Protein AF-A0A7C5TFF8-F1 (afdb_monomer_lite)

Structure (mmCIF, N/CA/C/O backbone):
data_AF-A0A7C5TFF8-F1
#
_entry.id   AF-A0A7C5TFF8-F1
#
loop_
_atom_site.group_PDB
_atom_site.id
_atom_site.type_symbol
_atom_site.label_atom_id
_atom_site.label_alt_id
_atom_site.label_comp_id
_atom_site.label_asym_id
_atom_site.label_entity_id
_atom_site.label_seq_id
_atom_site.pdbx_PDB_ins_code
_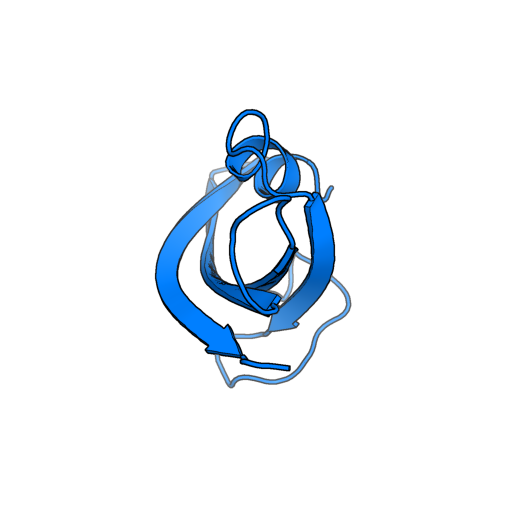atom_site.Cartn_x
_atom_site.Cartn_y
_atom_site.Cartn_z
_atom_site.occupancy
_atom_site.B_iso_or_equiv
_atom_site.auth_seq_id
_atom_site.auth_comp_id
_atom_site.auth_asym_id
_atom_site.auth_atom_id
_atom_site.pdbx_PDB_model_num
ATOM 1 N N . MET A 1 1 ? -5.430 9.512 7.059 1.00 56.19 1 MET A N 1
ATOM 2 C CA . MET A 1 1 ? -5.920 8.115 6.885 1.00 56.19 1 MET A CA 1
ATOM 3 C C . MET A 1 1 ? -5.225 7.445 5.692 1.00 56.19 1 MET A C 1
ATOM 5 O O . MET A 1 1 ? -5.862 6.795 4.881 1.00 56.19 1 MET A O 1
ATOM 9 N N . ILE A 1 2 ? -3.903 7.605 5.622 1.00 63.38 2 ILE A N 1
ATOM 10 C CA . ILE A 1 2 ? -2.918 6.795 4.870 1.00 63.38 2 ILE A CA 1
ATOM 11 C C . ILE A 1 2 ? -1.692 6.532 5.781 1.00 63.38 2 ILE A C 1
ATOM 13 O O . ILE A 1 2 ? -0.867 5.667 5.525 1.00 63.38 2 ILE A O 1
ATOM 17 N N . ASP A 1 3 ? -1.662 7.186 6.937 1.00 73.19 3 ASP A N 1
ATOM 18 C CA . ASP A 1 3 ? -0.593 7.297 7.917 1.00 73.19 3 ASP A CA 1
ATOM 19 C C . ASP A 1 3 ? -0.060 5.922 8.351 1.00 73.19 3 ASP A C 1
ATOM 21 O O . ASP A 1 3 ? 1.131 5.746 8.567 1.00 73.19 3 ASP A O 1
ATOM 25 N N . CYS A 1 4 ? -0.921 4.898 8.436 1.00 76.88 4 CYS A N 1
ATOM 26 C CA . CYS A 1 4 ? -0.484 3.535 8.754 1.00 76.88 4 CYS A CA 1
ATOM 27 C C . CYS A 1 4 ? 0.395 2.904 7.662 1.00 76.88 4 CYS A C 1
ATOM 29 O O . CYS A 1 4 ? 1.294 2.142 7.998 1.00 76.88 4 CYS A O 1
ATOM 31 N N . ILE A 1 5 ? 0.157 3.231 6.389 1.00 78.88 5 ILE A N 1
ATOM 32 C CA . ILE A 1 5 ? 0.954 2.781 5.245 1.00 78.88 5 ILE A CA 1
ATOM 33 C C . ILE A 1 5 ? 2.258 3.579 5.216 1.00 78.88 5 ILE A C 1
ATOM 35 O O . ILE A 1 5 ? 3.327 2.982 5.200 1.00 78.88 5 ILE A O 1
ATOM 39 N N . GLU A 1 6 ? 2.189 4.908 5.313 1.00 79.94 6 GLU A N 1
ATOM 40 C CA . GLU A 1 6 ? 3.371 5.787 5.363 1.00 79.94 6 GLU A CA 1
ATOM 41 C C . GLU A 1 6 ? 4.331 5.421 6.505 1.00 79.94 6 GLU A C 1
ATOM 43 O O . GLU A 1 6 ? 5.547 5.360 6.309 1.00 79.94 6 GLU A O 1
ATOM 48 N N . ASN A 1 7 ? 3.796 5.075 7.679 1.00 80.94 7 ASN A N 1
ATOM 49 C CA . ASN A 1 7 ? 4.590 4.637 8.826 1.00 80.94 7 ASN A CA 1
ATOM 50 C C . ASN A 1 7 ? 5.394 3.356 8.557 1.00 80.94 7 ASN A C 1
ATOM 52 O O . ASN A 1 7 ? 6.471 3.204 9.126 1.00 80.94 7 ASN A O 1
ATOM 56 N N . VAL A 1 8 ? 4.917 2.444 7.698 1.00 78.38 8 VAL A N 1
ATOM 57 C CA . VAL A 1 8 ? 5.677 1.228 7.342 1.00 78.38 8 VAL A CA 1
ATOM 58 C C . VAL A 1 8 ? 6.908 1.562 6.508 1.00 78.38 8 VAL A C 1
ATOM 60 O O . VAL A 1 8 ? 7.943 0.920 6.662 1.00 78.38 8 VAL A O 1
ATOM 63 N N . PHE A 1 9 ? 6.810 2.570 5.644 1.00 80.38 9 PHE A N 1
ATOM 64 C CA . PHE A 1 9 ? 7.915 2.977 4.776 1.00 80.38 9 PHE A CA 1
ATOM 65 C C . PHE A 1 9 ? 8.830 4.018 5.428 1.00 80.38 9 PHE A C 1
ATOM 67 O O . PHE A 1 9 ? 9.951 4.242 4.963 1.00 80.38 9 PHE A O 1
ATOM 74 N N . THR A 1 10 ? 8.409 4.599 6.551 1.00 78.69 10 THR A N 1
ATOM 75 C CA . THR A 1 10 ? 9.234 5.512 7.342 1.00 78.69 10 THR A CA 1
ATOM 76 C C . THR A 1 10 ? 10.514 4.795 7.794 1.00 78.69 10 THR A C 1
ATOM 78 O O . THR A 1 10 ? 10.467 3.690 8.325 1.00 78.69 10 THR A O 1
ATOM 81 N N . ASN A 1 11 ? 11.674 5.421 7.575 1.00 79.50 11 ASN A N 1
ATOM 82 C CA . ASN A 1 11 ? 13.020 4.885 7.856 1.00 79.50 11 ASN A CA 1
ATOM 83 C C . ASN A 1 11 ? 13.501 3.715 6.974 1.00 79.50 11 ASN A C 1
ATOM 85 O O . ASN A 1 11 ? 14.592 3.200 7.209 1.00 79.50 11 ASN A O 1
ATOM 89 N N . THR A 1 12 ? 12.758 3.318 5.935 1.00 82.25 12 THR A N 1
ATOM 90 C CA . THR A 1 12 ? 13.216 2.272 4.993 1.00 82.25 12 THR A CA 1
ATOM 91 C C . THR A 1 12 ? 14.190 2.788 3.928 1.00 82.25 12 THR A C 1
ATOM 93 O O . THR A 1 12 ? 14.814 1.998 3.228 1.00 82.25 12 THR A O 1
ATOM 96 N N . GLY A 1 13 ? 14.312 4.113 3.779 1.00 85.75 13 GLY A N 1
ATOM 97 C CA . GLY A 1 13 ? 15.039 4.737 2.666 1.00 85.75 13 GLY A CA 1
ATOM 98 C C . GLY A 1 13 ? 14.259 4.748 1.344 1.00 85.75 13 GLY A C 1
ATOM 99 O O . GLY A 1 13 ? 14.787 5.217 0.335 1.00 85.75 13 GLY A O 1
ATOM 100 N N . LEU A 1 14 ? 13.011 4.267 1.353 1.00 88.44 14 LEU A N 1
ATOM 101 C CA . LEU A 1 14 ? 12.084 4.318 0.228 1.00 88.44 14 LEU A CA 1
ATOM 102 C C . LEU A 1 14 ? 11.122 5.508 0.372 1.00 88.44 14 LEU A C 1
ATOM 104 O O . LEU A 1 14 ? 10.660 5.826 1.467 1.00 88.44 14 LEU A O 1
ATOM 108 N N . SER A 1 15 ? 10.798 6.137 -0.751 1.00 89.19 15 SER A N 1
ATOM 109 C CA . SER A 1 15 ? 9.776 7.169 -0.905 1.00 89.19 15 SER A CA 1
ATOM 110 C C . SER A 1 15 ? 8.583 6.586 -1.647 1.00 89.19 15 SER A C 1
ATOM 112 O O . SER A 1 15 ? 8.743 5.998 -2.714 1.00 89.19 15 SER A O 1
ATOM 114 N N . ILE A 1 16 ? 7.380 6.758 -1.106 1.00 91.25 16 ILE A N 1
ATOM 115 C CA . ILE A 1 16 ? 6.146 6.299 -1.750 1.00 91.25 16 ILE A CA 1
ATOM 116 C C . ILE A 1 16 ? 5.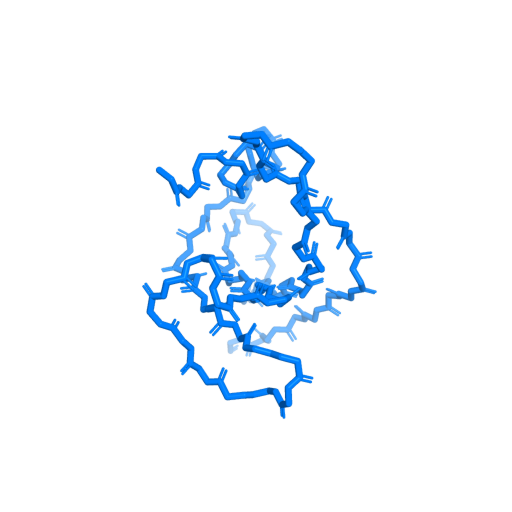843 7.189 -2.965 1.00 91.25 16 ILE A C 1
ATOM 118 O O . ILE A 1 16 ? 5.856 8.413 -2.854 1.00 91.25 16 ILE A O 1
ATOM 122 N N . LYS A 1 17 ? 5.549 6.570 -4.112 1.00 91.62 17 LYS A N 1
ATOM 123 C CA . LYS A 1 17 ? 5.096 7.231 -5.349 1.00 91.62 17 LYS A CA 1
ATOM 124 C C . LYS A 1 17 ? 3.594 7.105 -5.555 1.00 91.62 17 LYS A C 1
ATOM 126 O O . LYS A 1 17 ? 2.965 8.055 -6.005 1.00 91.62 17 LYS A O 1
ATOM 131 N N . ASP A 1 18 ? 3.042 5.928 -5.272 1.00 92.94 18 ASP A N 1
ATOM 132 C CA . ASP A 1 18 ? 1.630 5.627 -5.506 1.00 92.94 18 ASP A CA 1
ATOM 133 C C . ASP A 1 18 ? 1.084 4.656 -4.456 1.00 92.94 18 ASP A C 1
ATOM 135 O O . ASP A 1 18 ? 1.791 3.762 -3.981 1.00 92.94 18 ASP A O 1
ATOM 139 N N . ILE A 1 19 ? -0.193 4.828 -4.119 1.00 93.38 19 ILE A N 1
ATOM 140 C CA . ILE A 1 19 ? -0.950 3.941 -3.238 1.00 93.38 19 ILE A CA 1
ATOM 141 C C . ILE A 1 19 ? -2.280 3.642 -3.918 1.00 93.38 19 ILE A C 1
ATOM 143 O O . ILE A 1 19 ? -3.096 4.533 -4.138 1.00 93.38 19 ILE A O 1
ATOM 147 N N . THR A 1 20 ? -2.529 2.366 -4.193 1.00 95.50 20 THR A N 1
ATOM 148 C CA . THR A 1 20 ? -3.795 1.891 -4.755 1.00 95.50 20 THR A CA 1
ATOM 149 C C . THR A 1 20 ? -4.484 0.959 -3.764 1.00 95.50 20 THR A C 1
ATOM 151 O O . THR A 1 20 ? -3.857 0.043 -3.230 1.00 95.50 20 THR A O 1
ATOM 154 N N . LEU A 1 21 ? -5.776 1.173 -3.521 1.00 95.31 21 LEU A N 1
ATOM 155 C CA . LEU A 1 21 ? -6.590 0.336 -2.640 1.00 95.31 21 LEU A CA 1
ATOM 156 C C . LEU A 1 21 ? -7.439 -0.630 -3.465 1.00 95.31 21 LEU A C 1
ATOM 158 O O . LEU A 1 21 ? -7.991 -0.234 -4.491 1.00 95.31 21 LEU A O 1
ATOM 162 N N . PHE A 1 22 ? -7.582 -1.862 -2.982 1.00 96.69 22 PHE A N 1
ATOM 163 C CA . PHE A 1 22 ? -8.392 -2.894 -3.625 1.00 96.69 22 PHE A CA 1
ATOM 164 C C . PHE A 1 22 ? -9.373 -3.520 -2.638 1.00 96.69 22 PHE A C 1
ATOM 166 O O . PHE A 1 22 ? -9.016 -3.719 -1.474 1.00 96.69 22 PHE A O 1
ATOM 173 N N . ASP A 1 23 ? -10.579 -3.858 -3.094 1.00 96.19 23 ASP A N 1
ATOM 174 C CA . ASP A 1 23 ? -11.501 -4.739 -2.364 1.00 96.19 23 ASP A CA 1
ATOM 175 C C . ASP A 1 23 ? -11.015 -6.209 -2.379 1.00 96.19 23 ASP A C 1
ATOM 177 O O . ASP A 1 23 ? -9.889 -6.501 -2.785 1.00 96.19 23 ASP A O 1
ATOM 181 N N . ILE A 1 24 ? -11.833 -7.145 -1.881 1.00 94.38 24 ILE A N 1
ATOM 182 C CA . ILE A 1 24 ? -11.456 -8.570 -1.829 1.00 94.38 24 ILE A CA 1
ATOM 183 C C . ILE A 1 24 ? -11.395 -9.237 -3.209 1.00 94.38 24 ILE A C 1
ATOM 185 O O . ILE A 1 24 ? -10.664 -10.210 -3.379 1.00 94.38 24 ILE A O 1
ATOM 189 N N . ASP A 1 25 ? -12.134 -8.701 -4.178 1.00 96.12 25 ASP A N 1
ATOM 190 C CA . ASP A 1 25 ? -12.248 -9.241 -5.532 1.00 96.12 25 ASP A CA 1
ATOM 191 C C . ASP A 1 25 ? -11.186 -8.647 -6.476 1.00 96.12 25 ASP A C 1
ATOM 193 O O . ASP A 1 25 ? -11.031 -9.092 -7.612 1.00 96.12 25 ASP A O 1
ATOM 197 N N . GLY A 1 26 ? -10.418 -7.661 -5.999 1.00 93.06 26 GLY A N 1
ATOM 198 C CA . GLY A 1 26 ? -9.355 -7.005 -6.753 1.00 93.06 26 GLY A CA 1
ATOM 199 C C . GLY A 1 26 ? -9.812 -5.773 -7.537 1.00 93.06 26 GLY A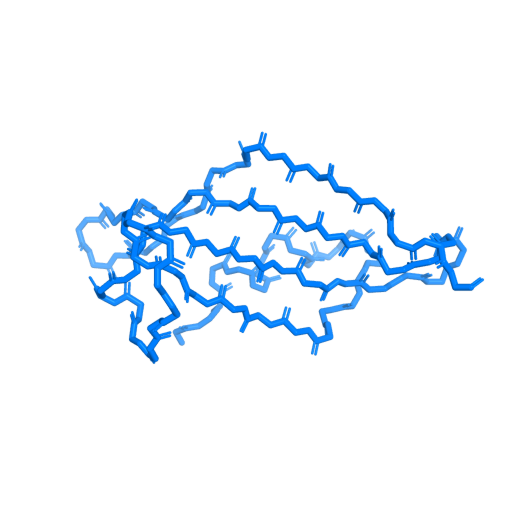 C 1
ATOM 200 O O . GLY A 1 26 ? -9.066 -5.301 -8.397 1.00 93.06 26 GLY A O 1
ATOM 201 N N . ASN A 1 27 ? -10.992 -5.215 -7.249 1.00 97.62 27 ASN A N 1
ATOM 202 C CA . ASN A 1 27 ? -11.426 -3.946 -7.836 1.00 97.62 27 ASN A CA 1
ATOM 203 C C . ASN A 1 27 ? -10.807 -2.767 -7.087 1.00 97.62 27 ASN A C 1
ATOM 205 O O . ASN A 1 27 ? -10.687 -2.789 -5.862 1.00 97.62 27 ASN A O 1
ATOM 209 N N . ILE A 1 28 ? -10.457 -1.707 -7.819 1.00 97.31 28 ILE A N 1
ATOM 210 C CA . ILE A 1 28 ? -9.932 -0.475 -7.222 1.00 97.31 28 ILE A CA 1
ATOM 211 C C . ILE A 1 28 ? -11.050 0.250 -6.470 1.00 97.31 28 ILE A C 1
ATOM 213 O O . ILE A 1 28 ? -12.128 0.487 -7.016 1.00 97.31 28 ILE A O 1
ATOM 217 N N . VAL A 1 29 ? -10.760 0.660 -5.237 1.00 96.38 29 VAL A N 1
ATOM 218 C CA . VAL A 1 29 ? -11.674 1.437 -4.392 1.00 96.38 29 VAL A CA 1
ATOM 219 C C . VAL A 1 29 ? -11.024 2.739 -3.934 1.00 96.38 29 VAL A C 1
ATOM 221 O O . VAL A 1 29 ? -9.808 2.839 -3.812 1.00 96.38 29 VAL A O 1
ATOM 224 N N . ASN A 1 30 ? -11.843 3.748 -3.632 1.00 92.31 30 ASN A N 1
ATOM 225 C CA . ASN A 1 30 ? -11.362 5.069 -3.198 1.00 92.31 30 ASN A CA 1
ATOM 226 C C . ASN A 1 30 ? -11.418 5.265 -1.672 1.00 92.31 30 ASN A C 1
ATOM 228 O O . ASN A 1 30 ? -11.044 6.318 -1.161 1.00 92.31 30 ASN A O 1
ATOM 232 N N . SER A 1 31 ? -11.915 4.270 -0.937 1.00 90.31 31 SER A N 1
ATOM 233 C CA . SER A 1 31 ? -12.154 4.331 0.504 1.00 90.31 31 SER A CA 1
ATOM 234 C C . SER A 1 31 ? -11.494 3.144 1.194 1.00 90.31 31 SER A C 1
ATOM 236 O O . SER A 1 31 ? -11.686 1.989 0.820 1.00 90.31 31 SER A O 1
ATOM 238 N N . ILE A 1 32 ? -10.732 3.428 2.251 1.00 89.25 32 ILE A N 1
ATOM 239 C CA . ILE A 1 32 ? -10.046 2.406 3.052 1.00 89.25 32 ILE A CA 1
ATOM 240 C C . ILE A 1 32 ? -11.025 1.472 3.782 1.00 89.25 32 ILE A C 1
ATOM 242 O O . ILE A 1 32 ? -10.663 0.351 4.124 1.00 89.25 32 ILE A O 1
ATOM 246 N N . ASN A 1 33 ? -12.265 1.917 4.021 1.00 89.81 33 ASN A N 1
ATOM 247 C CA . ASN A 1 33 ? -13.290 1.094 4.672 1.00 89.81 33 ASN A CA 1
ATOM 248 C C . ASN A 1 33 ? -13.726 -0.073 3.771 1.00 89.81 33 ASN A C 1
ATOM 250 O O . ASN A 1 33 ? -14.059 -1.157 4.262 1.00 89.81 33 ASN A O 1
ATOM 254 N N . ASP A 1 34 ? -13.668 0.148 2.460 1.00 92.88 34 ASP A N 1
ATOM 255 C CA . ASP A 1 34 ? -14.063 -0.811 1.431 1.00 92.88 34 ASP A CA 1
ATOM 256 C C . ASP A 1 34 ? -12.864 -1.650 0.955 1.00 92.88 34 ASP A C 1
ATOM 258 O O . ASP A 1 34 ? -13.030 -2.693 0.329 1.00 92.88 34 ASP A O 1
ATOM 262 N N . ALA A 1 35 ? -11.646 -1.246 1.326 1.00 94.25 35 ALA A N 1
ATOM 263 C CA . ALA A 1 35 ? -10.411 -1.915 0.951 1.00 94.25 35 ALA A CA 1
ATOM 264 C C . ALA A 1 35 ? -10.110 -3.156 1.812 1.00 94.25 35 ALA A C 1
ATOM 266 O O . ALA A 1 35 ? -10.408 -3.223 3.010 1.00 94.25 35 ALA A O 1
ATOM 267 N N . ARG A 1 36 ? -9.465 -4.144 1.196 1.00 94.69 36 ARG A N 1
ATOM 268 C CA . ARG A 1 36 ? -8.876 -5.337 1.825 1.00 94.69 36 ARG A CA 1
ATOM 269 C C . ARG A 1 36 ? -7.399 -5.487 1.503 1.00 94.69 36 ARG A C 1
ATOM 271 O O . ARG A 1 36 ? -6.666 -6.029 2.327 1.00 94.69 36 ARG A O 1
ATOM 278 N N . TYR A 1 37 ? -6.952 -4.944 0.375 1.00 94.56 37 TYR A N 1
ATOM 279 C CA . TYR A 1 37 ? -5.546 -4.918 0.001 1.00 94.56 37 TYR A CA 1
ATOM 280 C C . TYR A 1 37 ? -5.096 -3.507 -0.355 1.00 94.56 37 TYR A C 1
ATOM 282 O O . TYR A 1 37 ? -5.882 -2.657 -0.775 1.00 94.56 37 TYR A O 1
ATOM 290 N N . VAL A 1 38 ? -3.800 -3.273 -0.194 1.00 94.50 38 VAL A N 1
ATOM 291 C CA . VAL A 1 38 ? -3.121 -2.042 -0.582 1.00 94.50 38 VAL A CA 1
ATOM 292 C C . VAL A 1 38 ? -1.929 -2.420 -1.443 1.00 94.50 38 VAL A C 1
ATOM 294 O O . VAL A 1 38 ? -1.099 -3.230 -1.027 1.00 94.50 38 VAL A O 1
ATOM 297 N N . ARG A 1 39 ? -1.820 -1.808 -2.620 1.00 95.25 39 ARG A N 1
ATOM 298 C CA . ARG A 1 39 ? -0.591 -1.800 -3.407 1.00 95.25 39 ARG A CA 1
ATOM 299 C C . ARG A 1 39 ? 0.129 -0.485 -3.168 1.00 95.25 39 ARG A C 1
ATOM 301 O O . ARG A 1 39 ? -0.461 0.574 -3.357 1.00 95.25 39 ARG A O 1
ATOM 308 N N . VAL A 1 40 ? 1.397 -0.558 -2.795 1.00 94.12 40 VAL A N 1
ATOM 309 C CA . VAL A 1 40 ? 2.267 0.608 -2.636 1.00 94.12 40 VAL A CA 1
ATOM 310 C C . VAL A 1 40 ? 3.372 0.516 -3.668 1.00 94.12 40 VAL A C 1
ATOM 312 O O . VAL A 1 40 ? 4.046 -0.507 -3.749 1.00 94.12 40 VAL A O 1
ATOM 315 N N . VAL A 1 41 ? 3.551 1.573 -4.450 1.00 94.19 41 VAL A N 1
ATOM 316 C CA . VAL A 1 41 ? 4.712 1.746 -5.322 1.00 94.19 41 VAL A CA 1
ATOM 317 C C . VAL A 1 41 ? 5.643 2.734 -4.640 1.00 94.19 41 VAL A C 1
ATOM 319 O O . VAL A 1 41 ? 5.215 3.830 -4.282 1.00 94.19 41 VAL A O 1
ATOM 322 N N . ALA A 1 42 ? 6.899 2.357 -4.452 1.00 92.81 42 ALA A N 1
ATOM 323 C CA . ALA A 1 42 ? 7.914 3.177 -3.813 1.00 92.81 42 ALA A CA 1
ATOM 324 C C . ALA A 1 42 ? 9.230 3.147 -4.603 1.00 92.81 42 ALA A C 1
ATOM 326 O O . ALA A 1 42 ? 9.512 2.197 -5.324 1.00 92.81 42 ALA A O 1
ATOM 327 N N . GLU A 1 43 ? 10.053 4.178 -4.452 1.00 91.75 43 GLU A N 1
ATOM 328 C CA . GLU A 1 43 ? 11.395 4.267 -5.037 1.00 91.75 43 GLU A CA 1
ATOM 329 C C . GLU A 1 43 ? 12.422 4.649 -3.975 1.00 91.75 43 GLU A C 1
ATOM 331 O O . GLU A 1 43 ? 12.103 5.339 -3.011 1.00 91.75 43 GLU A O 1
ATOM 336 N N . GLY A 1 44 ? 13.670 4.220 -4.136 1.00 85.81 44 GLY A N 1
ATOM 337 C CA . GLY A 1 44 ? 14.746 4.544 -3.204 1.00 85.81 44 GLY A CA 1
ATOM 338 C C . GLY A 1 44 ? 16.035 4.870 -3.933 1.00 85.81 44 GLY A C 1
ATOM 339 O O . GLY A 1 44 ? 16.340 4.296 -4.977 1.00 85.81 44 GLY A O 1
ATOM 340 N N . LYS A 1 45 ? 16.843 5.770 -3.366 1.00 77.69 45 LYS A N 1
ATOM 341 C CA . LYS A 1 45 ? 18.195 6.005 -3.884 1.00 77.69 45 LYS A CA 1
ATOM 342 C C . LYS A 1 45 ? 19.027 4.735 -3.691 1.00 77.69 45 LYS A C 1
ATOM 344 O O . LYS A 1 45 ? 19.204 4.286 -2.565 1.00 77.69 45 LYS A O 1
ATOM 349 N N . GLY A 1 46 ? 19.540 4.176 -4.786 1.00 74.62 46 GLY A N 1
ATOM 350 C CA . GLY A 1 46 ? 20.354 2.955 -4.767 1.00 74.62 46 GLY A CA 1
ATOM 351 C C . GLY A 1 46 ? 19.560 1.646 -4.797 1.00 74.62 46 GLY A C 1
ATOM 352 O O . GLY A 1 46 ? 20.173 0.584 -4.833 1.00 74.62 46 GLY A O 1
ATOM 353 N N . VAL A 1 47 ? 18.224 1.707 -4.834 1.00 75.00 47 VAL A N 1
ATOM 354 C CA . VAL A 1 47 ? 17.362 0.545 -5.081 1.00 75.00 47 VAL A CA 1
ATOM 355 C C . VAL A 1 47 ? 16.847 0.682 -6.512 1.00 75.00 47 VAL A C 1
ATOM 357 O O . VAL A 1 47 ? 16.122 1.623 -6.819 1.00 75.00 47 VAL A O 1
ATOM 360 N N . GLY A 1 48 ? 17.320 -0.175 -7.418 1.00 79.50 48 GLY A N 1
ATOM 361 C CA . GLY A 1 48 ? 16.976 -0.092 -8.839 1.00 79.50 48 GLY A CA 1
ATOM 362 C C . GLY A 1 48 ? 15.491 -0.367 -9.086 1.00 79.50 48 GLY A C 1
ATOM 363 O O . GLY A 1 48 ? 14.946 -1.326 -8.543 1.00 79.50 48 GLY A O 1
ATOM 364 N N . GLY A 1 49 ? 14.857 0.457 -9.925 1.00 86.44 49 GLY A N 1
ATOM 365 C CA . GLY A 1 49 ? 13.463 0.289 -10.340 1.00 86.44 49 GLY A CA 1
ATOM 366 C C . GLY A 1 49 ? 12.415 0.633 -9.274 1.00 86.44 49 GLY A C 1
ATOM 367 O O . GLY A 1 49 ? 12.719 0.902 -8.108 1.00 86.44 49 GLY A O 1
ATOM 368 N N . ASP A 1 50 ? 11.147 0.603 -9.687 1.00 92.50 50 ASP A N 1
ATOM 369 C CA . ASP A 1 50 ? 10.017 0.811 -8.782 1.00 92.50 50 ASP A CA 1
ATOM 370 C C . ASP A 1 50 ? 9.811 -0.442 -7.917 1.00 92.50 50 ASP A C 1
ATOM 372 O O . ASP A 1 50 ? 9.669 -1.562 -8.416 1.00 92.50 50 ASP A O 1
ATOM 376 N N . GLN A 1 51 ? 9.743 -0.239 -6.607 1.00 92.81 51 GLN A N 1
ATOM 377 C CA . GLN A 1 51 ? 9.452 -1.265 -5.616 1.00 92.81 51 GLN A CA 1
ATOM 378 C C . GLN A 1 51 ? 7.942 -1.333 -5.403 1.00 92.81 51 GLN A C 1
ATOM 380 O O . GLN A 1 51 ? 7.318 -0.349 -5.007 1.00 92.81 51 GLN A O 1
ATOM 385 N N . ILE A 1 52 ? 7.339 -2.488 -5.655 1.00 94.38 52 ILE A N 1
ATOM 386 C CA . ILE A 1 52 ? 5.897 -2.695 -5.542 1.00 94.38 52 ILE A CA 1
ATOM 387 C C . ILE A 1 52 ? 5.641 -3.624 -4.363 1.00 94.38 52 ILE A C 1
ATOM 389 O O . ILE A 1 52 ? 6.130 -4.748 -4.340 1.00 94.38 52 ILE A O 1
ATOM 393 N N . PHE A 1 53 ? 4.831 -3.186 -3.407 1.00 93.94 53 PHE A N 1
ATOM 394 C CA . PHE A 1 53 ? 4.434 -3.965 -2.237 1.00 93.94 53 PHE A CA 1
ATOM 395 C C . PHE A 1 53 ? 2.934 -4.205 -2.272 1.00 93.94 53 PHE A C 1
ATOM 397 O O . PHE A 1 53 ? 2.168 -3.271 -2.494 1.00 93.94 53 PHE A O 1
ATOM 404 N N . THR A 1 54 ? 2.504 -5.439 -2.018 1.00 94.81 54 THR A N 1
ATOM 405 C CA . THR A 1 54 ? 1.098 -5.749 -1.738 1.00 94.81 54 THR A CA 1
ATOM 406 C C . THR A 1 54 ? 0.954 -6.086 -0.264 1.00 94.81 54 THR A C 1
ATOM 408 O O . THR A 1 54 ? 1.661 -6.947 0.267 1.00 94.81 54 THR A O 1
ATOM 411 N N . LEU A 1 55 ? 0.021 -5.409 0.389 1.00 94.00 55 LEU A N 1
ATOM 412 C CA . LEU A 1 55 ? -0.245 -5.526 1.811 1.00 94.00 55 LEU A CA 1
ATOM 413 C C . LEU A 1 55 ? -1.721 -5.875 2.022 1.00 94.00 55 LEU A C 1
ATOM 415 O O . LEU A 1 55 ? -2.588 -5.297 1.369 1.00 94.00 55 LEU A O 1
ATOM 419 N N . ALA A 1 56 ? -2.022 -6.776 2.954 1.00 94.00 56 ALA A N 1
ATOM 420 C CA . ALA A 1 56 ? -3.381 -6.950 3.453 1.00 94.00 56 ALA A CA 1
ATOM 421 C C . ALA A 1 56 ? -3.694 -5.851 4.465 1.00 94.00 56 ALA A C 1
ATOM 423 O O . ALA A 1 56 ? -2.891 -5.570 5.356 1.00 94.00 56 ALA A O 1
ATOM 424 N N . LEU A 1 57 ? -4.878 -5.263 4.355 1.00 92.38 57 LEU A N 1
ATOM 425 C CA . LEU A 1 57 ? -5.381 -4.265 5.279 1.00 92.38 57 LEU A CA 1
ATOM 426 C C . LEU A 1 57 ? -6.219 -4.943 6.368 1.00 92.38 57 LEU A C 1
ATOM 428 O O . LEU A 1 57 ? -7.212 -5.614 6.092 1.00 92.38 57 LEU A O 1
ATOM 432 N N . ILE A 1 58 ? -5.837 -4.737 7.624 1.00 90.69 58 ILE A N 1
ATOM 433 C CA . ILE A 1 58 ? -6.500 -5.316 8.792 1.00 90.69 58 ILE A CA 1
ATOM 434 C C . ILE A 1 58 ? -7.087 -4.183 9.626 1.00 90.69 58 ILE A C 1
ATOM 436 O O . ILE A 1 58 ? -6.359 -3.349 10.170 1.00 90.69 58 ILE A O 1
ATOM 440 N N . ARG A 1 59 ? -8.414 -4.167 9.771 1.00 87.69 59 ARG A N 1
ATOM 441 C CA . ARG A 1 59 ? -9.099 -3.234 10.668 1.00 87.69 59 ARG A CA 1
ATOM 442 C C . ARG A 1 59 ? -9.108 -3.785 12.091 1.00 87.69 59 ARG A C 1
ATOM 444 O O . ARG A 1 59 ? -9.654 -4.855 12.343 1.00 87.69 59 ARG A O 1
ATOM 451 N N . ILE A 1 60 ? -8.551 -3.029 13.034 1.00 87.56 60 ILE A N 1
ATOM 452 C CA . ILE A 1 60 ? -8.562 -3.349 14.465 1.00 87.56 60 ILE A CA 1
ATOM 453 C C . ILE A 1 60 ? -9.239 -2.200 15.206 1.00 87.56 60 ILE A C 1
ATOM 455 O O . ILE A 1 60 ? -8.647 -1.145 15.429 1.00 87.56 60 ILE A O 1
ATOM 459 N N . ARG A 1 61 ? -10.495 -2.408 15.617 1.00 86.06 61 ARG A N 1
ATOM 460 C CA . ARG A 1 61 ? -11.341 -1.365 16.225 1.00 86.06 61 ARG A CA 1
ATOM 461 C C . ARG A 1 61 ? -11.417 -0.123 15.313 1.00 86.06 61 ARG A C 1
ATOM 463 O O . ARG A 1 61 ? -12.007 -0.190 14.233 1.00 86.06 61 ARG A O 1
ATOM 470 N N . ASN A 1 62 ? -10.793 0.976 15.739 1.00 83.19 62 ASN A N 1
ATOM 471 C CA . ASN A 1 62 ? -10.783 2.273 15.061 1.00 83.19 62 ASN A CA 1
ATOM 472 C C . ASN A 1 62 ? -9.465 2.555 14.322 1.00 83.19 62 ASN A C 1
ATOM 474 O O . ASN A 1 62 ? -9.246 3.684 13.892 1.00 83.19 62 ASN A O 1
ATOM 478 N N . SER A 1 63 ? -8.573 1.56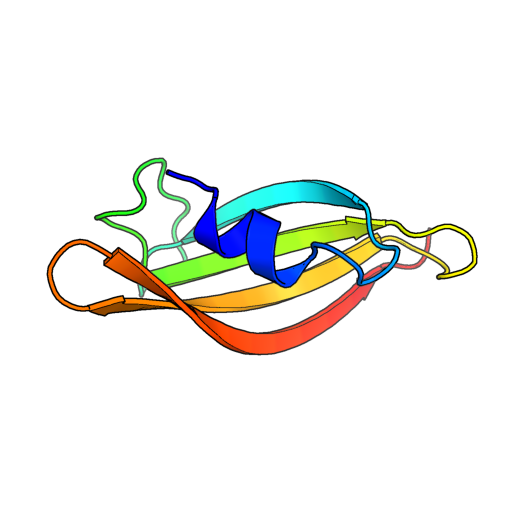8 14.194 1.00 84.06 63 SER A N 1
ATOM 479 C CA . SER A 1 63 ? -7.309 1.717 13.473 1.00 84.06 63 SER A CA 1
ATOM 480 C C . SER A 1 63 ? -7.143 0.677 12.373 1.00 84.06 63 SER A C 1
ATOM 482 O O . SER A 1 63 ? -7.765 -0.388 12.377 1.00 84.06 63 SER A O 1
ATOM 484 N N . TYR A 1 64 ? -6.277 1.014 11.423 1.00 87.44 64 TYR A N 1
ATOM 485 C CA . TYR A 1 64 ? -5.853 0.132 10.351 1.00 87.44 64 TYR A CA 1
ATOM 486 C C . TYR A 1 64 ? -4.411 -0.300 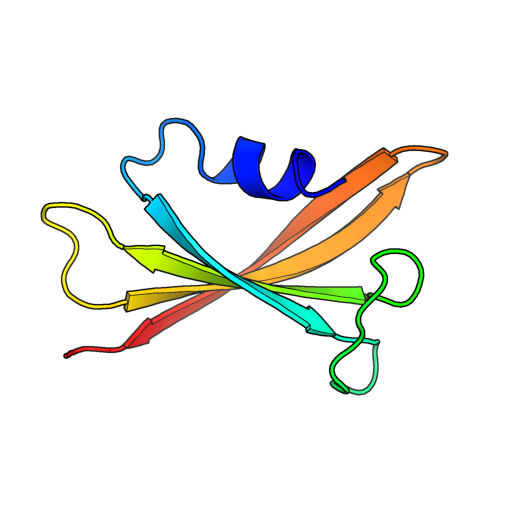10.586 1.00 87.44 64 TYR A C 1
ATOM 488 O O . TYR A 1 64 ? -3.560 0.496 10.990 1.00 87.44 64 TYR A O 1
ATOM 496 N N . ARG A 1 65 ? -4.150 -1.580 10.346 1.00 88.25 65 ARG A N 1
ATOM 497 C CA . ARG A 1 65 ? -2.814 -2.160 10.262 1.00 88.25 65 ARG A CA 1
ATOM 498 C C . ARG A 1 65 ? -2.646 -2.806 8.901 1.00 88.25 65 ARG A C 1
ATOM 500 O O . ARG A 1 65 ? -3.629 -3.129 8.240 1.00 88.25 65 ARG A O 1
ATOM 507 N N . VAL A 1 66 ? -1.400 -3.021 8.518 1.00 89.62 66 VAL A N 1
ATOM 508 C CA . VAL A 1 66 ? -1.057 -3.720 7.287 1.00 89.62 66 VAL A CA 1
ATOM 509 C C . VAL A 1 66 ? -0.243 -4.967 7.600 1.00 89.62 66 VAL A C 1
ATOM 511 O O . VAL A 1 66 ? 0.572 -4.966 8.524 1.00 89.62 66 VAL A O 1
ATOM 514 N N . LEU A 1 67 ? -0.482 -6.031 6.841 1.00 90.44 67 LEU A N 1
ATOM 515 C CA . LEU A 1 67 ? 0.311 -7.255 6.851 1.00 90.44 67 LEU A CA 1
ATOM 516 C C . LEU A 1 67 ? 0.966 -7.413 5.482 1.00 90.44 67 LEU A C 1
ATOM 518 O O . LEU A 1 67 ? 0.294 -7.310 4.459 1.00 90.44 67 LEU A O 1
ATOM 522 N N . TYR A 1 68 ? 2.268 -7.669 5.465 1.00 90.00 68 TYR A N 1
ATOM 523 C CA . TYR A 1 68 ? 2.993 -7.923 4.228 1.00 90.00 68 TYR A CA 1
ATOM 524 C C . TYR A 1 68 ? 2.523 -9.224 3.563 1.00 90.00 68 TYR A C 1
ATOM 526 O O . TYR A 1 68 ? 2.444 -10.254 4.231 1.00 90.00 68 TYR A O 1
ATOM 534 N N . LEU A 1 69 ? 2.232 -9.171 2.258 1.00 90.81 69 LEU A N 1
ATOM 535 C CA . LEU A 1 69 ? 1.885 -10.351 1.461 1.00 90.81 69 LEU A CA 1
ATOM 536 C C . LEU A 1 69 ? 2.978 -10.691 0.449 1.00 90.81 69 LEU A C 1
ATOM 538 O O . LEU A 1 69 ? 3.460 -11.819 0.417 1.00 90.81 69 LEU A O 1
ATOM 542 N N . GLN A 1 70 ? 3.354 -9.721 -0.383 1.00 92.88 70 GLN A N 1
ATOM 543 C CA . GLN A 1 70 ? 4.317 -9.920 -1.466 1.00 92.88 70 GLN A CA 1
ATOM 544 C C . GLN A 1 70 ? 4.975 -8.603 -1.878 1.00 92.88 70 GLN A C 1
ATOM 546 O O . GLN A 1 70 ? 4.431 -7.518 -1.641 1.00 92.88 70 GLN A O 1
ATOM 551 N N . SER A 1 71 ? 6.107 -8.717 -2.566 1.00 91.81 71 SER A N 1
ATOM 552 C CA . SER A 1 71 ? 6.778 -7.616 -3.241 1.00 91.81 71 SER A CA 1
ATOM 553 C C . SER A 1 71 ? 7.215 -8.014 -4.648 1.00 91.81 71 SER A C 1
ATOM 555 O O . SER A 1 71 ? 7.381 -9.194 -4.958 1.00 91.81 71 SER A O 1
ATOM 557 N N . ALA A 1 72 ? 7.390 -7.010 -5.500 1.00 92.06 72 ALA A N 1
ATOM 558 C CA . ALA A 1 72 ? 7.949 -7.135 -6.835 1.00 92.06 72 ALA A CA 1
ATOM 559 C C . ALA A 1 72 ? 8.794 -5.899 -7.160 1.00 92.06 72 ALA A C 1
ATOM 561 O O . ALA A 1 72 ? 8.577 -4.825 -6.598 1.00 92.06 72 ALA A O 1
ATOM 562 N N . VAL A 1 73 ? 9.729 -6.048 -8.096 1.00 90.88 73 VAL A N 1
ATOM 563 C CA . VAL A 1 73 ? 10.505 -4.936 -8.650 1.00 90.88 73 VAL A CA 1
ATOM 564 C C . VAL A 1 73 ? 10.115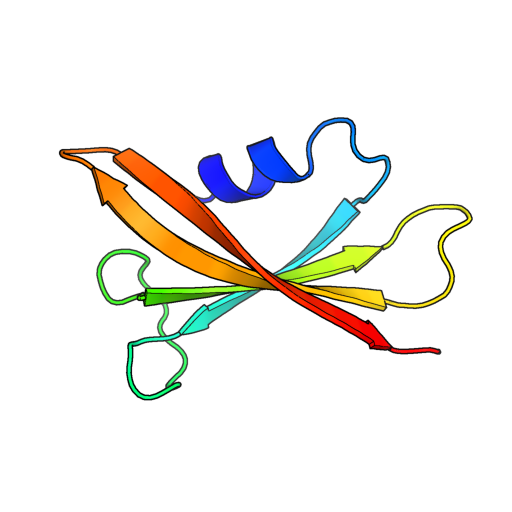 -4.773 -10.107 1.00 90.88 73 VAL A C 1
ATOM 566 O O . VAL A 1 73 ? 10.103 -5.746 -10.862 1.00 90.88 73 VAL A O 1
ATOM 569 N N . ARG A 1 74 ? 9.791 -3.545 -10.503 1.00 88.19 74 ARG A N 1
ATOM 570 C CA . ARG A 1 74 ? 9.667 -3.180 -11.909 1.00 88.19 74 ARG A CA 1
ATOM 571 C C . ARG A 1 74 ? 10.928 -2.435 -12.312 1.00 88.19 74 ARG A C 1
ATOM 573 O O . ARG A 1 74 ? 11.097 -1.268 -11.959 1.00 88.19 74 ARG A O 1
ATOM 580 N N . GLU A 1 75 ? 11.803 -3.136 -13.025 1.00 80.94 75 GLU A N 1
ATOM 581 C CA . GLU A 1 75 ? 12.969 -2.526 -13.657 1.00 80.94 75 GLU A CA 1
ATOM 582 C C . GLU A 1 75 ? 12.502 -1.494 -14.691 1.00 80.94 75 GLU A C 1
ATOM 584 O O . GLU A 1 75 ? 11.505 -1.700 -15.390 1.00 80.94 75 GLU A O 1
ATOM 589 N N . SER A 1 76 ? 13.181 -0.351 -14.703 1.00 62.31 76 SER A N 1
ATOM 590 C CA . SER A 1 76 ? 12.985 0.742 -15.658 1.00 62.31 76 SER A CA 1
ATOM 591 C C . SER A 1 76 ? 13.743 0.494 -16.951 1.00 62.31 76 SER A C 1
ATOM 593 O O . SER A 1 76 ? 14.934 0.126 -16.825 1.00 62.31 76 SER A O 1
#

Secondary structure (DSSP, 8-state):
--HHHHHHHTTTTEEEEEEEEE-TTS-EES-TTT-SEEEEEEEETTEEEEEEEEEEEEEETTEEEEEEEEEEEE--

pLDDT: mean 87.94, std 8.3, range [56.19, 97.62]

Foldseek 3Di:
DCVQVVVVCVPVQKDWDDKFFAAPVGDTDPDPVRGQKIWTWIDHDVDAAIKIWIWGWDDDPPDIHTHGDDIDGDHD

Radius of gyration: 12.47 Å; chains: 1; bounding box: 34×18×32 Å

Sequence (76 aa):
MIDCIENVFTNTGLSIKDITLFDIDGNIVNSINDARYVRVVAEGKGVGGDQIFTLALIRIRNSYRVLYLQSAVRES